Protein AF-A0AAP6DBC4-F1 (afdb_monomer_lite)

Structure (mmCIF, N/CA/C/O backbone):
data_AF-A0AAP6DBC4-F1
#
_entry.id   AF-A0AAP6DBC4-F1
#
loop_
_atom_site.group_PDB
_atom_site.id
_atom_site.type_symbol
_atom_site.label_atom_id
_atom_site.label_alt_id
_atom_site.label_comp_id
_atom_site.label_asym_id
_atom_site.label_entity_id
_atom_site.label_seq_id
_atom_site.pdbx_PDB_ins_code
_atom_site.Cartn_x
_atom_site.Cartn_y
_atom_site.Cartn_z
_atom_site.occupancy
_atom_site.B_iso_or_equiv
_atom_site.auth_seq_id
_atom_site.auth_comp_id
_atom_site.auth_asym_id
_atom_site.auth_atom_id
_atom_site.pdbx_PDB_model_num
ATOM 1 N N . MET A 1 1 ? -18.439 6.774 -10.482 1.00 54.94 1 MET A N 1
ATOM 2 C CA . MET A 1 1 ? -17.740 7.075 -9.210 1.00 54.94 1 MET A CA 1
ATOM 3 C C . MET A 1 1 ? -18.669 7.882 -8.321 1.00 54.94 1 MET A C 1
ATOM 5 O O . MET A 1 1 ? -19.276 8.824 -8.814 1.00 54.94 1 MET A O 1
ATOM 9 N N . LYS A 1 2 ? -18.810 7.514 -7.043 1.00 77.06 2 LYS A N 1
ATOM 10 C CA . LYS A 1 2 ? -19.587 8.308 -6.080 1.00 77.06 2 LYS A CA 1
ATOM 11 C C . LYS A 1 2 ? -18.801 9.587 -5.743 1.00 77.06 2 LYS A C 1
ATOM 13 O O . LYS A 1 2 ? -17.601 9.471 -5.496 1.00 77.06 2 LYS A O 1
ATOM 18 N N . PRO A 1 3 ? -19.421 10.780 -5.731 1.00 80.56 3 PRO A N 1
ATOM 19 C CA . PRO A 1 3 ? -18.720 11.999 -5.348 1.00 80.56 3 PRO A CA 1
ATOM 20 C C . PRO A 1 3 ? -18.296 11.910 -3.880 1.00 80.56 3 PRO A C 1
ATOM 22 O O . PRO A 1 3 ? -19.111 11.626 -2.998 1.00 80.56 3 PRO A O 1
ATOM 25 N N . LEU A 1 4 ? -17.006 12.125 -3.630 1.00 83.69 4 LEU A N 1
ATOM 26 C CA . LEU A 1 4 ? -16.433 12.104 -2.290 1.00 83.69 4 LEU A CA 1
ATOM 27 C C . LEU A 1 4 ? -16.586 13.476 -1.631 1.00 83.69 4 LEU A C 1
ATOM 29 O O . LEU A 1 4 ? -16.301 14.512 -2.232 1.00 83.69 4 LEU A O 1
ATOM 33 N N . LYS A 1 5 ? -17.012 13.485 -0.369 1.00 89.19 5 LYS A N 1
ATOM 34 C CA . LYS A 1 5 ? -17.031 14.697 0.456 1.00 89.19 5 LYS A CA 1
ATOM 35 C C . LYS A 1 5 ? -15.608 15.044 0.905 1.00 89.19 5 LYS A C 1
ATOM 37 O O . LYS A 1 5 ? -14.766 14.161 1.054 1.00 89.19 5 LYS A O 1
ATOM 42 N N . ARG A 1 6 ? -15.343 16.324 1.190 1.00 89.12 6 ARG A N 1
ATOM 43 C CA . ARG A 1 6 ? -14.012 16.827 1.594 1.00 89.12 6 ARG A CA 1
ATOM 44 C C . ARG A 1 6 ? -13.366 16.019 2.729 1.00 89.12 6 ARG A C 1
ATOM 46 O O . ARG A 1 6 ? -12.197 15.667 2.629 1.00 89.12 6 ARG A O 1
ATOM 53 N N . TYR A 1 7 ? -14.134 15.655 3.757 1.00 88.25 7 TYR A N 1
ATOM 54 C CA . TYR A 1 7 ? -13.625 14.851 4.876 1.00 88.25 7 TYR A CA 1
ATOM 55 C C . TYR A 1 7 ? -13.193 13.435 4.459 1.00 88.25 7 TYR A C 1
ATOM 57 O O . TYR A 1 7 ? -12.334 12.834 5.099 1.00 88.25 7 TYR A O 1
ATOM 65 N N . GLN A 1 8 ? -13.780 12.877 3.394 1.00 86.75 8 GLN A N 1
ATOM 66 C CA . GLN A 1 8 ? -13.381 11.570 2.873 1.00 86.75 8 GLN A CA 1
ATOM 67 C C . GLN A 1 8 ? -12.028 11.677 2.173 1.00 86.75 8 GLN A C 1
ATOM 69 O O . GLN A 1 8 ? -11.168 10.837 2.410 1.00 86.75 8 GLN A O 1
ATOM 74 N N . TYR A 1 9 ? -11.806 12.738 1.389 1.00 89.38 9 TYR A N 1
ATOM 75 C CA . TYR A 1 9 ? -10.503 13.004 0.775 1.00 89.38 9 TYR A CA 1
ATOM 76 C C . TYR A 1 9 ? -9.395 13.138 1.813 1.00 89.38 9 TYR A C 1
ATOM 78 O O . TYR A 1 9 ? -8.362 12.487 1.686 1.00 89.38 9 TYR A O 1
ATOM 86 N N . GLU A 1 10 ? -9.624 13.935 2.856 1.00 89.44 10 GLU A N 1
ATOM 87 C CA . GLU A 1 10 ? -8.655 14.105 3.938 1.00 89.44 10 GLU A CA 1
ATOM 88 C C . GLU A 1 10 ? -8.361 12.772 4.631 1.00 89.44 10 GLU A C 1
ATOM 90 O O . GLU A 1 10 ? -7.202 12.395 4.797 1.00 89.44 10 GLU A O 1
ATOM 95 N N . ARG A 1 11 ? -9.406 11.994 4.940 1.00 88.25 11 ARG A N 1
ATOM 96 C CA . ARG A 1 11 ? -9.255 10.659 5.525 1.00 88.25 11 ARG A CA 1
ATOM 97 C C . ARG A 1 11 ? -8.409 9.740 4.641 1.00 88.25 11 ARG A C 1
ATOM 99 O O . ARG A 1 11 ? -7.507 9.088 5.160 1.00 88.25 11 ARG A O 1
ATOM 106 N N . TYR A 1 12 ? -8.663 9.677 3.334 1.00 88.88 12 TYR A N 1
ATOM 107 C CA . TYR A 1 12 ? -7.877 8.831 2.430 1.00 88.88 12 TYR A CA 1
ATOM 108 C C . TYR A 1 12 ? -6.442 9.335 2.260 1.00 88.88 12 TYR A C 1
ATOM 110 O O . TYR A 1 12 ? -5.523 8.521 2.252 1.00 88.88 12 TYR A O 1
ATOM 118 N N . ALA A 1 13 ? -6.217 10.649 2.212 1.00 88.31 13 ALA A N 1
ATOM 119 C CA . ALA A 1 13 ? -4.872 11.221 2.160 1.00 88.31 13 ALA A CA 1
ATOM 120 C C . ALA A 1 13 ? -4.053 10.859 3.411 1.00 88.31 13 ALA A C 1
ATOM 122 O O . ALA A 1 13 ? -2.899 10.435 3.309 1.00 88.31 13 ALA A O 1
ATOM 123 N N . VAL A 1 14 ? -4.674 10.937 4.592 1.00 88.81 14 VAL A N 1
ATOM 124 C CA . VAL A 1 14 ? -4.068 10.496 5.853 1.00 88.81 14 VAL A CA 1
ATOM 125 C C . VAL A 1 14 ? -3.754 8.998 5.811 1.00 88.81 14 VAL A C 1
ATOM 127 O O . VAL A 1 14 ? -2.660 8.599 6.206 1.00 88.81 14 VAL A O 1
ATOM 130 N N . LEU A 1 15 ? -4.648 8.161 5.275 1.00 88.94 15 LEU A N 1
ATOM 131 C CA . LEU A 1 15 ? -4.389 6.723 5.113 1.00 88.94 15 LEU A CA 1
ATOM 132 C C . LEU A 1 15 ? -3.225 6.434 4.157 1.00 88.94 15 LEU A C 1
ATOM 134 O O . LEU A 1 15 ? -2.402 5.571 4.464 1.00 88.94 15 LEU A O 1
ATOM 138 N N . CYS A 1 16 ? -3.106 7.176 3.055 1.00 88.25 16 CYS A N 1
ATOM 139 C CA . CYS A 1 16 ? -1.969 7.069 2.141 1.00 88.25 16 CYS A CA 1
ATOM 140 C C . CYS A 1 16 ? -0.649 7.383 2.854 1.00 88.25 16 CYS A C 1
ATOM 142 O O . CYS A 1 16 ? 0.315 6.633 2.713 1.00 88.25 16 CYS A O 1
ATOM 144 N N . ASN A 1 17 ? -0.612 8.429 3.684 1.00 86.94 17 ASN A N 1
ATOM 145 C CA . ASN A 1 17 ? 0.573 8.757 4.477 1.00 86.94 17 ASN A CA 1
ATOM 146 C C . ASN A 1 17 ? 0.891 7.659 5.514 1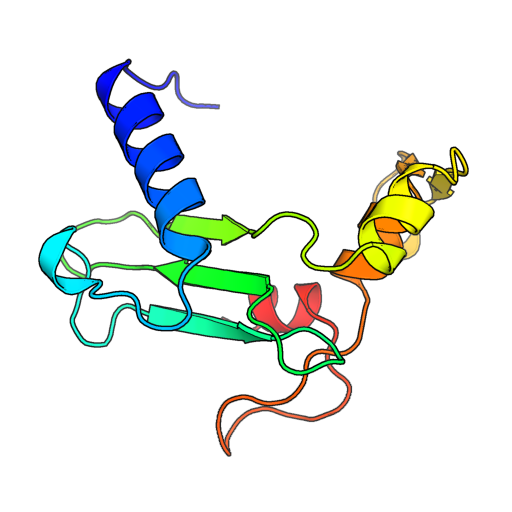.00 86.94 17 ASN A C 1
ATOM 148 O O . ASN A 1 17 ? 2.032 7.230 5.679 1.00 86.94 17 ASN A O 1
ATOM 152 N N . LEU A 1 18 ? -0.133 7.118 6.175 1.00 85.38 18 LEU A N 1
ATOM 153 C CA . LEU A 1 18 ? 0.018 6.073 7.192 1.00 85.38 18 LEU A CA 1
ATOM 154 C C . LEU A 1 18 ? 0.366 4.689 6.631 1.00 85.38 18 LEU A C 1
ATOM 156 O O . LEU A 1 18 ? 0.762 3.801 7.388 1.00 85.38 18 LEU A O 1
ATOM 160 N N . ALA A 1 19 ? 0.276 4.495 5.316 1.00 82.44 19 ALA A N 1
ATOM 161 C CA . ALA A 1 19 ? 0.809 3.306 4.665 1.00 82.44 19 ALA A CA 1
ATOM 162 C C . ALA A 1 19 ? 2.349 3.312 4.582 1.00 82.44 19 ALA A C 1
ATOM 164 O O . ALA A 1 19 ? 2.952 2.253 4.345 1.00 82.44 19 ALA A O 1
ATOM 165 N N . TYR A 1 20 ? 3.004 4.463 4.808 1.00 81.44 20 TYR A N 1
ATOM 166 C CA . TYR A 1 20 ? 4.462 4.580 4.755 1.00 81.44 20 TYR A CA 1
ATOM 167 C C . TYR A 1 20 ? 5.212 3.870 5.889 1.00 81.44 20 TYR A C 1
ATOM 169 O O . TYR A 1 20 ? 6.126 3.089 5.589 1.00 81.44 20 TYR A O 1
ATOM 177 N N . PRO A 1 21 ? 4.826 4.059 7.159 1.00 84.25 21 PRO A N 1
ATOM 178 C CA . PRO A 1 21 ? 5.407 3.339 8.283 1.00 84.25 21 PRO A CA 1
ATOM 179 C C . PRO A 1 21 ? 5.247 1.815 8.182 1.00 84.25 21 PRO A C 1
ATOM 181 O O . PRO A 1 21 ? 4.267 1.292 7.644 1.00 84.25 21 PRO A O 1
ATOM 184 N N . ARG A 1 22 ? 6.210 1.074 8.751 1.00 79.12 22 ARG A N 1
ATOM 185 C CA . ARG A 1 22 ? 6.139 -0.396 8.861 1.00 79.12 22 ARG A CA 1
ATOM 186 C C . ARG A 1 22 ? 5.019 -0.821 9.813 1.00 79.12 22 ARG A C 1
ATOM 188 O O . ARG A 1 22 ? 4.244 -1.719 9.480 1.00 79.12 22 ARG A O 1
ATOM 195 N N . VAL A 1 23 ? 4.922 -0.143 10.955 1.00 80.69 23 VAL A N 1
ATOM 196 C CA . VAL A 1 23 ? 3.900 -0.368 11.983 1.00 80.69 23 VAL A CA 1
ATOM 197 C C . VAL A 1 23 ? 2.720 0.562 11.726 1.00 80.69 23 VAL A C 1
ATOM 199 O O . VAL A 1 23 ? 2.880 1.778 11.708 1.00 80.69 23 VAL A O 1
ATOM 202 N N . PHE A 1 24 ? 1.534 -0.013 11.554 1.00 83.19 24 PHE A N 1
ATOM 203 C CA . PHE A 1 24 ? 0.278 0.714 11.407 1.00 83.19 24 PHE A CA 1
ATOM 204 C C . PHE A 1 24 ? -0.675 0.219 12.492 1.00 83.19 24 PHE A C 1
ATOM 206 O O . PHE A 1 24 ? -0.853 -0.984 12.627 1.00 83.19 24 PHE A O 1
ATOM 213 N N . LYS A 1 25 ? -1.245 1.127 13.291 1.00 83.94 25 LYS A N 1
ATOM 214 C CA . LYS A 1 25 ? -2.219 0.784 14.340 1.00 83.94 25 LYS A CA 1
ATOM 215 C C . LYS A 1 25 ? -3.632 1.001 13.802 1.00 83.94 25 LYS A C 1
ATOM 217 O O . LYS A 1 25 ? -4.228 2.050 14.036 1.00 83.94 25 LYS A O 1
ATOM 222 N N . GLN A 1 26 ? -4.148 0.016 13.074 1.00 82.19 26 GLN A N 1
ATOM 223 C CA . GLN A 1 26 ? -5.420 0.065 12.346 1.00 82.19 26 GLN A CA 1
ATOM 224 C C . GLN A 1 26 ? -6.635 0.374 13.237 1.00 82.19 26 GLN A C 1
ATOM 226 O O . GLN A 1 26 ? -7.526 1.119 12.827 1.00 82.19 26 GLN A O 1
ATOM 231 N N . THR A 1 27 ? -6.617 -0.079 14.494 1.00 83.75 27 THR A N 1
ATOM 232 C CA . THR A 1 27 ? -7.693 0.157 15.472 1.00 83.75 27 THR A CA 1
ATOM 233 C C . THR A 1 27 ? -7.905 1.635 15.800 1.00 83.75 27 THR A C 1
ATOM 235 O O . THR A 1 27 ? -9.034 2.053 16.039 1.00 83.75 27 THR A O 1
ATOM 238 N N . ARG A 1 28 ? -6.854 2.466 15.726 1.00 84.06 28 ARG A N 1
ATOM 239 C CA . ARG A 1 28 ? -6.953 3.921 15.956 1.00 84.06 28 ARG A CA 1
ATOM 240 C C . ARG A 1 28 ? -7.736 4.656 14.866 1.00 84.06 28 ARG A C 1
ATOM 242 O O . ARG A 1 28 ? -8.154 5.786 15.083 1.00 84.06 28 ARG A O 1
ATOM 249 N N . TYR A 1 29 ? -7.933 4.021 13.712 1.00 82.81 29 TYR A N 1
ATOM 250 C CA . TYR A 1 29 ? -8.602 4.603 12.546 1.00 82.81 29 TYR A CA 1
ATOM 251 C C . TYR A 1 29 ? -9.968 3.958 12.257 1.00 82.81 29 TYR A C 1
ATOM 253 O O . TYR A 1 29 ? -10.564 4.208 11.205 1.00 82.81 29 TYR A O 1
ATOM 261 N N . GLY A 1 30 ? -10.478 3.151 13.199 1.00 82.06 30 GLY A N 1
ATOM 262 C CA . GLY A 1 30 ? -11.792 2.508 13.116 1.00 82.06 30 GLY A CA 1
ATOM 263 C C . GLY A 1 30 ? -11.829 1.221 12.284 1.00 82.06 30 GLY A C 1
ATOM 264 O O . GLY A 1 30 ? -12.914 0.795 11.882 1.00 82.06 30 GLY A O 1
ATOM 265 N N . PHE A 1 31 ? -10.670 0.619 12.009 1.00 87.56 31 PHE A N 1
ATOM 266 C CA . PHE A 1 31 ? -10.568 -0.710 11.400 1.00 87.56 31 PHE A CA 1
ATOM 267 C C . PHE A 1 31 ? -10.454 -1.793 12.473 1.00 87.56 31 PHE A C 1
ATOM 269 O O . PHE A 1 31 ? -10.029 -1.519 13.598 1.00 87.56 31 PHE A O 1
ATOM 276 N N . ASP A 1 32 ? -10.802 -3.028 12.121 1.00 85.06 32 ASP A N 1
ATOM 277 C CA . ASP A 1 32 ? -10.743 -4.133 13.076 1.00 85.06 32 ASP A CA 1
ATOM 278 C C . ASP A 1 32 ? -9.302 -4.488 13.473 1.00 85.06 32 ASP A C 1
ATOM 280 O O . ASP A 1 32 ? -8.381 -4.337 12.664 1.00 85.06 32 ASP A O 1
ATOM 284 N N . PRO A 1 33 ? -9.081 -5.059 14.674 1.00 83.75 33 PRO A N 1
ATOM 285 C CA . PRO A 1 33 ? -7.775 -5.586 15.073 1.00 83.75 33 PRO A CA 1
ATOM 286 C C . PRO A 1 33 ? -7.207 -6.597 14.068 1.00 83.75 33 PRO A C 1
ATOM 288 O O . PRO A 1 33 ? -6.023 -6.548 13.755 1.00 83.75 33 PRO A O 1
ATOM 291 N N . ASN A 1 34 ? -8.066 -7.441 13.491 1.00 83.69 34 ASN A N 1
ATOM 292 C CA . ASN A 1 34 ? -7.706 -8.396 12.435 1.00 83.69 34 ASN A CA 1
ATOM 293 C C . ASN A 1 34 ? -8.070 -7.892 11.029 1.00 83.69 34 ASN A C 1
ATOM 295 O O . ASN A 1 34 ? -7.949 -8.631 10.060 1.00 83.69 34 ASN A O 1
ATOM 299 N N . GLY A 1 35 ? -8.523 -6.641 10.919 1.00 84.25 35 GLY A N 1
ATOM 300 C CA . GLY A 1 35 ? -9.015 -6.006 9.699 1.00 84.25 35 GLY A CA 1
ATOM 301 C C . GLY A 1 35 ? -7.912 -5.532 8.763 1.00 84.25 35 GLY A C 1
ATOM 302 O O . GLY A 1 35 ? -8.034 -4.456 8.181 1.00 84.25 35 GLY A O 1
ATOM 303 N N . GLN A 1 36 ? -6.791 -6.253 8.700 1.00 87.31 36 GLN A N 1
ATOM 304 C CA . GLN A 1 36 ? -5.633 -5.860 7.912 1.00 87.31 36 GLN A CA 1
ATOM 305 C C . GLN A 1 36 ? -4.994 -7.055 7.207 1.00 87.31 36 GLN A C 1
ATOM 307 O O . GLN A 1 36 ? -4.619 -8.045 7.832 1.00 87.31 36 GLN A O 1
ATOM 312 N N . ARG A 1 37 ? -4.736 -6.884 5.909 1.00 87.00 37 ARG A N 1
ATOM 313 C CA . ARG A 1 37 ? -3.867 -7.748 5.104 1.00 87.00 37 ARG A CA 1
ATOM 314 C C . ARG A 1 37 ? -2.772 -6.899 4.467 1.00 87.00 37 ARG A C 1
ATOM 316 O O . ARG A 1 37 ? -3.015 -5.777 4.025 1.00 87.00 37 ARG A O 1
ATOM 323 N N . ILE A 1 38 ? -1.549 -7.418 4.452 1.00 88.06 38 ILE A N 1
ATOM 324 C CA . ILE A 1 38 ? -0.376 -6.729 3.908 1.00 88.06 38 ILE A CA 1
ATOM 325 C C . ILE A 1 38 ? 0.161 -7.553 2.745 1.00 88.06 38 ILE A C 1
ATOM 327 O O . ILE A 1 38 ? 0.501 -8.719 2.926 1.00 88.06 38 ILE A O 1
ATOM 331 N N . ILE A 1 39 ? 0.285 -6.929 1.579 1.00 87.25 39 ILE A N 1
ATOM 332 C CA . ILE A 1 39 ? 0.919 -7.510 0.398 1.00 87.25 39 ILE A CA 1
ATOM 333 C C . ILE A 1 39 ? 2.282 -6.845 0.222 1.00 87.25 39 ILE A C 1
ATOM 335 O O . ILE A 1 39 ? 2.417 -5.614 0.272 1.00 87.25 39 ILE A O 1
ATOM 339 N N . ARG A 1 40 ? 3.307 -7.679 0.063 1.00 87.00 40 ARG A N 1
ATOM 340 C CA . ARG A 1 40 ? 4.697 -7.255 -0.102 1.00 87.00 40 ARG A CA 1
ATOM 341 C C . ARG A 1 40 ? 5.118 -7.333 -1.561 1.00 87.00 40 ARG A C 1
ATOM 343 O O . ARG A 1 40 ? 4.568 -8.126 -2.317 1.00 87.00 40 ARG A O 1
ATOM 350 N N . ASN A 1 41 ? 6.093 -6.511 -1.921 1.00 85.94 41 ASN A N 1
ATOM 351 C CA . ASN A 1 41 ? 6.785 -6.608 -3.198 1.00 85.94 41 ASN A CA 1
ATOM 352 C C . ASN A 1 41 ? 7.808 -7.763 -3.193 1.00 85.94 41 ASN A C 1
ATOM 354 O O . ASN A 1 41 ? 7.982 -8.448 -2.178 1.00 85.94 41 ASN A O 1
ATOM 358 N N . GLU A 1 42 ? 8.520 -7.928 -4.307 1.00 82.12 42 GLU A N 1
ATOM 359 C CA . GLU A 1 42 ? 9.582 -8.933 -4.479 1.00 82.12 42 GLU A CA 1
ATOM 360 C C . GLU A 1 42 ? 10.742 -8.759 -3.474 1.00 82.12 42 GLU A C 1
ATOM 362 O O . GLU A 1 42 ? 11.392 -9.717 -3.077 1.00 82.12 42 GLU A O 1
ATOM 367 N N . HIS A 1 43 ? 10.944 -7.535 -2.975 1.00 80.38 43 HIS A N 1
ATOM 368 C CA . HIS A 1 43 ? 11.974 -7.174 -1.994 1.00 80.38 43 HIS A CA 1
ATOM 369 C C . HIS A 1 43 ? 11.481 -7.224 -0.530 1.00 80.38 43 HIS A C 1
ATOM 371 O O . HIS A 1 43 ? 12.155 -6.738 0.385 1.00 80.38 43 HIS A O 1
ATOM 377 N N . GLY A 1 44 ? 10.267 -7.721 -0.277 1.00 78.44 44 GLY A N 1
ATOM 378 C CA . GLY A 1 44 ? 9.692 -7.846 1.069 1.00 78.44 44 GLY A CA 1
ATOM 379 C C . GLY A 1 44 ? 9.256 -6.521 1.712 1.00 78.44 44 GLY A C 1
ATOM 380 O O . GLY A 1 44 ? 8.860 -6.485 2.882 1.00 78.44 44 GLY A O 1
ATOM 381 N N . LYS A 1 45 ? 9.296 -5.414 0.969 1.00 83.94 45 LYS A N 1
ATOM 382 C CA . LYS A 1 45 ? 8.734 -4.122 1.372 1.00 83.94 45 LYS A CA 1
ATOM 383 C C . LYS A 1 45 ? 7.222 -4.137 1.194 1.00 83.94 45 LYS A C 1
ATOM 385 O O . LYS A 1 45 ? 6.672 -4.823 0.342 1.00 83.94 45 LYS A O 1
ATOM 390 N N . ILE A 1 46 ? 6.537 -3.369 2.031 1.00 86.00 46 ILE A N 1
ATOM 391 C CA . ILE A 1 46 ? 5.077 -3.290 2.020 1.00 86.00 46 ILE A CA 1
ATOM 392 C C . ILE A 1 46 ? 4.639 -2.464 0.814 1.00 86.00 46 ILE A C 1
ATOM 394 O O . ILE A 1 46 ? 4.999 -1.290 0.734 1.00 86.00 46 ILE A O 1
ATOM 398 N N . MET A 1 47 ? 3.853 -3.068 -0.076 1.00 86.38 47 MET A N 1
ATOM 399 C CA . MET A 1 47 ? 3.352 -2.414 -1.283 1.00 86.38 47 MET A CA 1
ATOM 400 C C . MET A 1 47 ? 1.864 -2.084 -1.179 1.00 86.38 47 MET A C 1
ATOM 402 O O . MET A 1 47 ? 1.472 -0.958 -1.469 1.00 86.38 47 MET A O 1
ATOM 40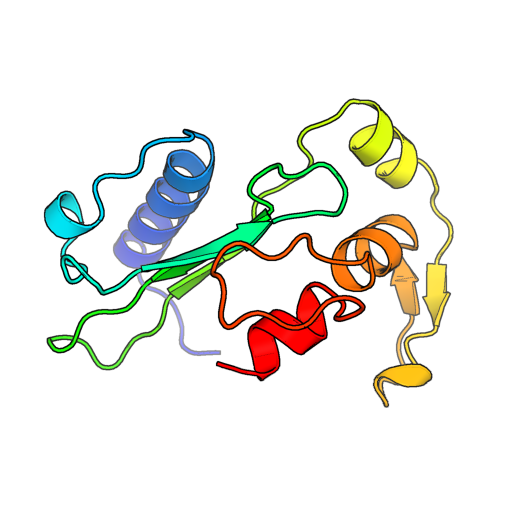6 N N . ILE A 1 48 ? 1.034 -3.029 -0.730 1.00 89.19 48 ILE A N 1
ATOM 407 C CA . ILE A 1 48 ? -0.414 -2.820 -0.603 1.00 89.19 48 ILE A CA 1
ATOM 408 C C . ILE A 1 48 ? -0.856 -3.190 0.810 1.00 89.19 48 ILE A C 1
ATOM 410 O O . ILE A 1 48 ? -0.413 -4.189 1.383 1.00 89.19 48 ILE A O 1
ATOM 414 N N . ARG A 1 49 ? -1.738 -2.375 1.386 1.00 89.69 49 ARG A N 1
ATOM 415 C CA . ARG A 1 49 ? -2.442 -2.672 2.634 1.00 89.69 49 ARG A CA 1
ATOM 416 C C . ARG A 1 49 ? -3.935 -2.701 2.354 1.00 89.69 49 ARG A C 1
ATOM 418 O O . ARG A 1 49 ? -4.504 -1.686 1.969 1.00 89.69 49 ARG A O 1
ATOM 425 N N . VAL A 1 50 ? -4.557 -3.847 2.578 1.00 90.38 50 VAL A N 1
ATOM 426 C CA . V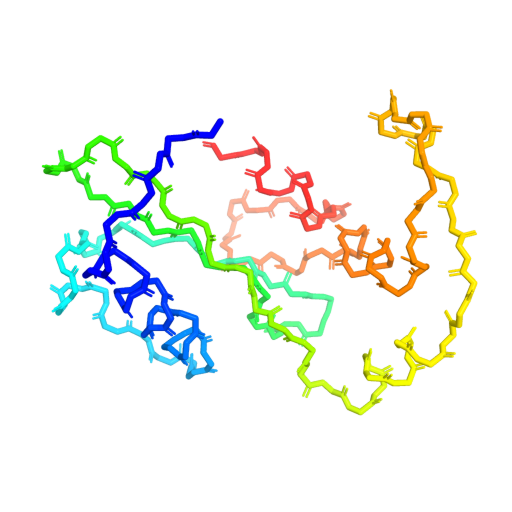AL A 1 50 ? -6.012 -3.991 2.540 1.00 90.38 50 VAL A CA 1
ATOM 427 C C . VAL A 1 50 ? -6.516 -3.825 3.966 1.00 90.38 50 VAL A C 1
ATOM 429 O O . VAL A 1 50 ? -6.028 -4.503 4.872 1.00 90.38 50 VAL A O 1
ATOM 432 N N . LEU A 1 51 ? -7.435 -2.889 4.170 1.00 90.31 51 LEU A N 1
ATOM 433 C CA . LEU A 1 51 ? -8.009 -2.546 5.464 1.00 90.31 51 LEU A CA 1
ATOM 434 C C . LEU A 1 51 ? -9.526 -2.709 5.405 1.00 90.31 51 LEU A C 1
ATOM 436 O O . LEU A 1 51 ? -10.164 -2.196 4.489 1.00 90.31 51 LEU A O 1
ATOM 440 N N . TRP A 1 52 ? -10.106 -3.382 6.392 1.00 90.19 52 TRP A N 1
ATOM 441 C CA . TRP A 1 52 ? -11.554 -3.551 6.502 1.00 90.19 52 TRP A CA 1
ATOM 442 C C . TRP A 1 52 ? -12.028 -3.422 7.950 1.00 90.19 52 TRP A C 1
ATOM 444 O O . TRP A 1 52 ? -11.246 -3.429 8.906 1.00 90.19 52 TRP A O 1
ATOM 454 N N . SER A 1 53 ? -13.333 -3.241 8.105 1.00 87.06 53 SER A N 1
ATOM 455 C CA . SER A 1 5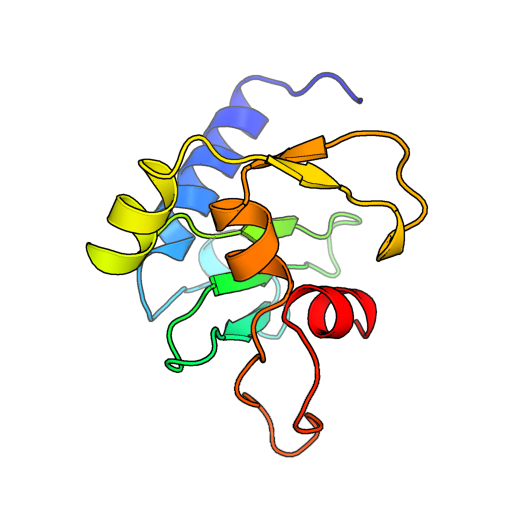3 ? -14.001 -3.130 9.397 1.00 87.06 53 SER A CA 1
ATOM 456 C C . SER A 1 53 ? -15.351 -3.821 9.294 1.00 87.06 53 SER A C 1
ATOM 458 O O . SER A 1 53 ? -16.119 -3.494 8.406 1.00 87.06 53 SER A O 1
ATOM 460 N N . LYS A 1 54 ? -15.692 -4.730 10.203 1.00 83.25 54 LYS A N 1
ATOM 461 C CA . LYS A 1 54 ? -17.013 -5.378 10.264 1.00 83.25 54 LYS A CA 1
ATOM 462 C C . LYS A 1 54 ? -18.141 -4.371 10.475 1.00 83.25 54 LYS A C 1
ATOM 464 O O . LYS A 1 54 ? -19.273 -4.619 10.086 1.00 83.25 54 LYS A O 1
ATOM 469 N N . ASN A 1 55 ? -17.817 -3.221 11.066 1.00 82.81 55 ASN A N 1
ATOM 470 C CA . ASN A 1 55 ? -18.769 -2.148 11.336 1.00 82.81 55 ASN A CA 1
ATOM 471 C C . ASN A 1 55 ? -19.026 -1.246 10.117 1.00 82.81 55 ASN A C 1
ATOM 473 O O . ASN A 1 55 ? -19.839 -0.326 10.209 1.00 82.8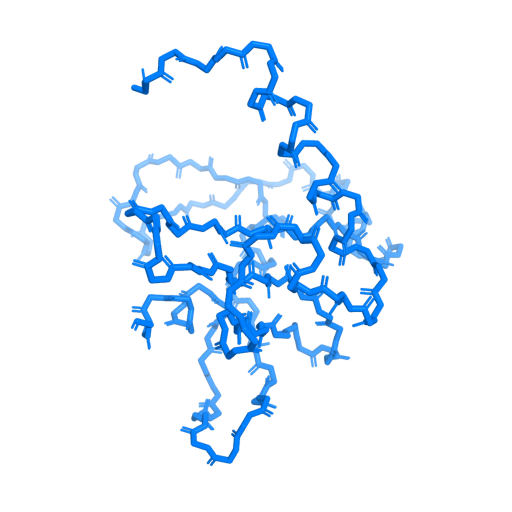1 55 ASN A O 1
ATOM 477 N N . ARG A 1 56 ? -18.303 -1.428 9.004 1.00 80.94 56 ARG A N 1
ATOM 478 C CA . ARG A 1 56 ? -18.450 -0.616 7.790 1.00 80.94 56 ARG A CA 1
ATOM 479 C C . ARG A 1 56 ? -18.383 -1.503 6.559 1.00 80.94 56 ARG A C 1
ATOM 481 O O . ARG A 1 56 ? -17.425 -2.237 6.386 1.00 80.94 56 ARG A O 1
ATOM 488 N N . ASP A 1 57 ? -19.328 -1.332 5.648 1.00 82.56 57 ASP A N 1
ATOM 489 C CA . ASP A 1 57 ? -19.355 -2.050 4.369 1.00 82.56 57 ASP A CA 1
ATOM 490 C C . ASP A 1 57 ? -18.342 -1.483 3.344 1.00 82.56 57 ASP A C 1
ATOM 492 O O . ASP A 1 57 ? -18.633 -1.274 2.171 1.00 82.56 57 ASP A O 1
ATOM 496 N N . GLU A 1 58 ? -17.149 -1.110 3.812 1.00 83.19 58 GLU A N 1
ATOM 497 C CA . GLU A 1 58 ? -16.097 -0.483 3.017 1.00 83.19 58 GLU A CA 1
ATOM 498 C C . GLU A 1 58 ? -14.773 -1.220 3.239 1.00 83.19 58 GLU A C 1
ATOM 500 O O . GLU A 1 58 ? -14.249 -1.274 4.357 1.00 83.19 58 GLU A O 1
ATOM 505 N N . VAL A 1 59 ? -14.200 -1.728 2.148 1.00 88.31 59 VAL A N 1
ATOM 506 C CA . VAL A 1 59 ? -12.829 -2.242 2.106 1.00 88.31 59 VAL A CA 1
ATOM 507 C C . VAL A 1 59 ? -11.943 -1.182 1.466 1.00 88.31 59 VAL A C 1
ATOM 509 O O . VAL A 1 59 ? -12.174 -0.751 0.337 1.00 88.31 59 VAL A O 1
ATOM 512 N N . VAL A 1 60 ? -10.914 -0.753 2.192 1.00 89.62 60 VAL A N 1
ATOM 513 C CA . VAL A 1 60 ? -9.966 0.261 1.730 1.00 89.62 60 VAL A CA 1
ATOM 514 C C . VAL A 1 60 ? -8.672 -0.425 1.318 1.00 89.62 60 VAL A C 1
ATOM 516 O O . VAL A 1 60 ? -7.948 -0.971 2.152 1.00 89.62 60 VAL A O 1
ATOM 519 N N . VAL A 1 61 ? -8.356 -0.364 0.027 1.00 90.94 61 VAL A N 1
ATOM 520 C CA . VAL A 1 61 ? -7.081 -0.841 -0.517 1.00 90.94 61 VAL A CA 1
ATOM 521 C C . VAL A 1 61 ? -6.140 0.347 -0.659 1.00 90.94 61 VAL A C 1
ATOM 523 O O . VAL A 1 61 ? -6.333 1.213 -1.509 1.00 90.94 61 VAL A O 1
ATOM 526 N N . VAL A 1 62 ? -5.112 0.399 0.184 1.00 90.12 62 VAL A N 1
ATOM 527 C CA . VAL A 1 62 ? -4.086 1.442 0.132 1.00 90.12 62 VAL A CA 1
ATOM 528 C C . VAL A 1 62 ? -2.876 0.906 -0.617 1.00 90.12 62 VAL A C 1
ATOM 530 O O . VAL A 1 62 ? -2.149 0.048 -0.110 1.00 90.12 62 VAL A O 1
ATOM 533 N N . ILE A 1 63 ? -2.661 1.424 -1.825 1.00 88.81 63 ILE A N 1
ATOM 534 C CA . ILE A 1 63 ? -1.482 1.136 -2.642 1.00 88.81 63 ILE A CA 1
ATOM 535 C C . ILE A 1 63 ? -0.436 2.196 -2.337 1.00 88.81 63 ILE A C 1
ATOM 537 O O . ILE A 1 63 ? -0.682 3.397 -2.452 1.00 88.81 63 ILE A O 1
ATOM 541 N N . LYS A 1 64 ? 0.738 1.747 -1.920 1.00 85.94 64 LYS A N 1
ATOM 542 C CA . LYS A 1 64 ? 1.850 2.624 -1.605 1.00 85.94 64 LYS A CA 1
ATOM 543 C C . LYS A 1 64 ? 2.605 3.012 -2.871 1.00 85.94 64 LYS A C 1
ATOM 545 O O . LYS A 1 64 ? 2.817 2.180 -3.748 1.00 85.94 64 LYS A O 1
ATOM 550 N N . GLY A 1 65 ? 3.045 4.267 -2.928 1.00 76.00 65 GLY A N 1
ATOM 551 C CA . GLY A 1 65 ? 3.949 4.739 -3.972 1.00 76.00 65 GLY A CA 1
ATOM 552 C C . GLY A 1 65 ? 5.357 4.139 -3.874 1.00 76.00 65 GLY A C 1
ATOM 553 O O . GLY A 1 65 ? 5.691 3.425 -2.925 1.00 76.00 65 GLY A O 1
ATOM 554 N N . SER A 1 66 ? 6.185 4.468 -4.866 1.00 66.12 66 SER A N 1
ATOM 555 C CA . SER A 1 66 ? 7.566 3.998 -4.997 1.00 66.12 66 SER A CA 1
ATOM 556 C C . SER A 1 66 ? 8.395 4.228 -3.732 1.00 66.12 66 SER A C 1
ATOM 558 O O . SER A 1 66 ? 8.349 5.290 -3.108 1.00 66.12 66 SER A O 1
ATOM 560 N N . HIS A 1 67 ? 9.165 3.207 -3.364 1.00 63.69 67 HIS A N 1
ATOM 561 C CA . HIS A 1 67 ? 9.971 3.176 -2.145 1.00 63.69 67 HIS A CA 1
ATOM 562 C C . HIS A 1 67 ? 11.465 3.328 -2.398 1.00 63.69 67 HIS A C 1
ATOM 564 O O . HIS A 1 67 ? 12.205 3.698 -1.487 1.00 63.69 67 HIS A O 1
ATOM 570 N N . SER A 1 68 ? 11.899 2.980 -3.605 1.00 62.56 68 SER A N 1
ATOM 571 C CA . SER A 1 68 ? 13.295 2.948 -3.998 1.00 62.56 68 SER A CA 1
ATOM 572 C C . SER A 1 68 ? 13.554 3.928 -5.137 1.00 62.56 68 SER A C 1
ATOM 574 O O . SER A 1 68 ? 12.677 4.226 -5.950 1.00 62.56 68 SER A O 1
ATOM 576 N N . ILE A 1 69 ? 14.787 4.427 -5.197 1.00 59.03 69 ILE A N 1
ATOM 577 C CA . ILE A 1 69 ? 15.260 5.274 -6.295 1.00 59.03 69 ILE A CA 1
ATOM 578 C C . ILE A 1 69 ? 15.203 4.487 -7.618 1.00 59.03 69 ILE A C 1
ATOM 580 O O . ILE A 1 69 ? 14.927 5.066 -8.660 1.00 59.03 69 ILE A O 1
ATOM 584 N N . THR A 1 70 ? 15.364 3.159 -7.582 1.00 62.22 70 THR A N 1
ATOM 585 C CA . THR A 1 70 ? 15.187 2.262 -8.735 1.00 62.22 70 THR A CA 1
ATOM 586 C C . THR A 1 70 ? 13.733 2.197 -9.216 1.00 62.22 70 THR A C 1
ATOM 588 O O . THR A 1 70 ? 13.495 2.340 -10.413 1.00 62.22 70 THR A O 1
ATOM 591 N N . ASP A 1 71 ? 12.747 2.103 -8.314 1.00 62.94 71 ASP A N 1
ATOM 592 C CA . ASP A 1 71 ? 11.320 2.227 -8.675 1.00 62.94 71 ASP A CA 1
ATOM 593 C C . ASP A 1 71 ? 10.996 3.616 -9.244 1.00 62.94 71 ASP A C 1
ATOM 595 O O . ASP A 1 71 ? 10.099 3.774 -10.071 1.00 62.94 71 ASP A O 1
ATOM 599 N N . TRP A 1 72 ? 11.702 4.649 -8.782 1.00 66.56 72 TRP A N 1
ATOM 600 C CA . TRP A 1 72 ? 11.578 6.005 -9.305 1.00 66.56 72 TRP A CA 1
ATOM 601 C C . TRP A 1 72 ? 12.230 6.144 -10.690 1.00 66.56 72 TRP A C 1
ATOM 603 O O . TRP A 1 72 ? 11.626 6.737 -11.575 1.00 66.56 72 TRP A O 1
ATOM 613 N N . PHE A 1 73 ? 13.378 5.509 -10.944 1.00 65.69 73 PHE A N 1
ATOM 614 C CA . PHE A 1 73 ? 13.986 5.440 -12.280 1.00 65.69 73 PHE A CA 1
ATOM 615 C C . PHE A 1 73 ? 13.105 4.695 -13.285 1.00 65.69 73 PHE A C 1
ATOM 617 O O . PHE A 1 73 ? 12.988 5.125 -14.431 1.00 65.69 73 PHE A O 1
ATOM 624 N N . LEU A 1 74 ? 12.402 3.643 -12.857 1.00 64.00 74 LEU A N 1
ATOM 625 C CA . LEU A 1 74 ? 11.384 2.996 -13.687 1.00 64.00 74 LEU A CA 1
ATOM 626 C C . LEU A 1 74 ? 10.231 3.946 -14.055 1.00 64.00 74 LEU A C 1
ATOM 628 O O . LEU A 1 74 ? 9.591 3.711 -15.074 1.00 64.00 74 LEU A O 1
ATOM 632 N N . ASN A 1 75 ? 9.988 5.021 -13.290 1.00 62.84 75 ASN A N 1
ATOM 633 C CA . ASN A 1 75 ? 9.048 6.095 -13.648 1.00 62.84 75 ASN A CA 1
ATOM 634 C C . ASN A 1 75 ? 9.594 7.095 -14.681 1.00 62.84 75 ASN A C 1
ATOM 636 O O . ASN A 1 75 ? 8.799 7.776 -15.322 1.00 62.84 75 ASN A O 1
ATOM 640 N N . PHE A 1 76 ? 10.912 7.166 -14.901 1.00 65.62 76 PHE A N 1
ATOM 641 C CA . PHE A 1 76 ? 11.486 7.942 -16.015 1.00 65.62 76 PHE A CA 1
ATOM 642 C C . PHE A 1 76 ? 11.409 7.213 -17.347 1.00 65.62 76 PHE A C 1
ATOM 644 O O . PHE A 1 76 ? 11.491 7.837 -18.406 1.00 65.62 76 PHE A O 1
ATOM 651 N N . ALA A 1 77 ? 11.242 5.895 -17.312 1.00 65.75 77 ALA A N 1
ATOM 652 C CA . ALA A 1 77 ? 11.046 5.106 -18.507 1.00 65.75 77 ALA A CA 1
ATOM 653 C C . ALA A 1 77 ? 9.651 5.386 -19.090 1.00 65.75 77 ALA A C 1
ATOM 655 O O . ALA A 1 77 ? 8.727 4.611 -18.872 1.00 65.75 77 ALA A O 1
ATOM 656 N N . MET A 1 78 ? 9.505 6.450 -19.896 1.00 74.69 78 MET A N 1
ATOM 657 C CA . MET A 1 78 ? 8.264 6.851 -20.595 1.00 74.69 78 MET A CA 1
ATOM 658 C C . MET A 1 78 ? 7.740 5.822 -21.625 1.00 74.69 78 MET A C 1
ATOM 660 O O . MET A 1 78 ? 6.959 6.139 -22.524 1.00 74.69 78 MET A O 1
ATOM 664 N N . TRP A 1 79 ? 8.151 4.562 -21.518 1.00 83.38 79 TRP A N 1
ATOM 665 C CA . TRP A 1 79 ? 7.631 3.463 -22.306 1.00 83.38 79 TRP A CA 1
ATOM 666 C C . TRP A 1 79 ? 6.266 3.019 -21.795 1.00 83.38 79 TRP A C 1
ATOM 668 O O . TRP A 1 79 ? 5.997 2.933 -20.597 1.00 83.38 79 TRP A O 1
ATOM 678 N N . THR A 1 80 ? 5.397 2.670 -22.736 1.00 85.25 80 THR A N 1
ATOM 679 C CA . THR A 1 80 ? 4.059 2.161 -22.443 1.00 85.25 80 THR A CA 1
ATOM 680 C C . THR A 1 80 ? 3.954 0.696 -22.848 1.00 85.25 80 THR A C 1
ATOM 682 O O . THR A 1 80 ? 4.348 0.300 -23.950 1.00 85.25 80 THR A O 1
ATOM 685 N N . ARG A 1 81 ? 3.385 -0.133 -21.975 1.00 83.06 81 ARG A N 1
ATOM 686 C CA . ARG A 1 81 ? 3.068 -1.538 -22.247 1.00 83.06 81 ARG A CA 1
ATOM 687 C C . ARG A 1 81 ? 1.576 -1.710 -22.497 1.00 83.06 81 ARG A C 1
ATOM 689 O O . ARG A 1 81 ? 0.751 -0.983 -21.953 1.00 83.06 81 ARG A O 1
ATOM 696 N N . SER A 1 82 ? 1.236 -2.660 -23.363 1.00 82.81 82 SER A N 1
ATOM 697 C CA . SER A 1 82 ? -0.156 -3.016 -23.632 1.00 82.81 82 SER A CA 1
ATOM 698 C C . SER A 1 82 ? -0.705 -3.899 -22.512 1.00 82.81 82 SER A C 1
ATOM 700 O O . SER A 1 82 ? -0.056 -4.865 -22.114 1.00 82.81 82 SER A O 1
ATOM 702 N N . CYS A 1 83 ? -1.919 -3.601 -22.047 1.00 83.25 83 CYS A N 1
ATOM 703 C CA . CYS A 1 83 ? -2.622 -4.392 -21.038 1.00 83.25 83 CYS A CA 1
ATOM 704 C C . CYS A 1 83 ? -3.520 -5.487 -21.632 1.00 83.25 83 CYS A C 1
ATOM 706 O O . CYS A 1 83 ? -4.428 -5.959 -20.954 1.00 83.25 83 CYS A O 1
ATOM 708 N N . ARG A 1 84 ? -3.258 -5.952 -22.863 1.00 80.12 84 ARG A N 1
ATOM 709 C CA . ARG A 1 84 ? -4.044 -7.032 -23.493 1.00 80.12 84 ARG A CA 1
ATOM 710 C C . ARG A 1 84 ? -4.112 -8.308 -22.646 1.00 80.12 84 ARG A C 1
ATOM 712 O O . ARG A 1 84 ? -5.143 -8.964 -22.648 1.00 80.12 84 ARG A O 1
ATOM 719 N N . ARG A 1 85 ? -3.063 -8.622 -21.870 1.00 75.19 85 ARG A N 1
ATOM 720 C CA . ARG A 1 85 ? -3.051 -9.758 -20.922 1.00 75.19 85 ARG A CA 1
ATOM 721 C C . ARG A 1 85 ? -4.104 -9.630 -19.807 1.00 75.19 85 ARG A C 1
ATOM 723 O O . ARG A 1 85 ? -4.550 -10.644 -19.297 1.00 75.19 85 ARG A O 1
ATOM 730 N N . LEU A 1 86 ? -4.509 -8.406 -19.466 1.00 75.19 86 LEU A N 1
ATOM 731 C CA . LEU A 1 86 ? -5.588 -8.102 -18.515 1.00 75.19 86 LEU A CA 1
ATOM 732 C C . LEU A 1 86 ? -6.962 -7.973 -19.200 1.00 75.19 86 LEU A C 1
ATOM 734 O O . LEU A 1 86 ? -7.926 -7.582 -18.554 1.00 75.19 86 LEU A O 1
ATOM 738 N N . GLY A 1 87 ? -7.053 -8.202 -20.516 1.00 82.00 87 GLY A N 1
ATOM 739 C CA . GLY A 1 87 ? -8.270 -7.939 -21.292 1.00 82.00 87 GLY A CA 1
ATOM 740 C C . GLY A 1 87 ? -8.560 -6.450 -21.518 1.00 82.00 87 GLY A C 1
ATOM 741 O O . GLY A 1 87 ? -9.667 -6.089 -21.907 1.00 82.00 87 GLY A O 1
ATOM 742 N N . LEU A 1 88 ? -7.581 -5.568 -21.284 1.00 84.44 88 LEU A N 1
ATOM 743 C CA . LEU A 1 88 ? -7.756 -4.118 -21.383 1.00 84.44 88 LEU A CA 1
ATOM 744 C C . LEU A 1 88 ? -7.155 -3.590 -22.691 1.00 84.44 88 LEU A C 1
ATOM 746 O O . LEU A 1 88 ? -6.000 -3.865 -23.026 1.00 84.44 88 LEU A O 1
ATOM 750 N N . ASN A 1 89 ? -7.929 -2.776 -23.412 1.00 86.25 89 ASN A N 1
ATOM 751 C CA . ASN A 1 89 ? -7.556 -2.248 -24.733 1.00 86.25 89 ASN A CA 1
ATOM 752 C C . ASN A 1 89 ? -6.678 -0.987 -24.689 1.00 86.25 89 ASN A C 1
ATOM 754 O O . ASN A 1 89 ? -6.366 -0.415 -25.731 1.00 86.25 89 ASN A O 1
ATOM 758 N N . TYR A 1 90 ? -6.254 -0.555 -23.502 1.00 86.31 90 TYR A N 1
ATOM 759 C CA . TYR A 1 90 ? -5.398 0.613 -23.324 1.00 86.31 90 TYR A CA 1
ATOM 760 C C . TYR A 1 90 ? -3.971 0.226 -22.925 1.00 86.31 90 TYR A C 1
ATOM 762 O O . TYR A 1 90 ? -3.675 -0.902 -22.516 1.00 86.31 90 TYR A O 1
ATOM 770 N N . ARG A 1 91 ? -3.053 1.181 -23.089 1.00 85.44 91 ARG A N 1
ATOM 771 C CA . ARG A 1 91 ? -1.652 1.039 -22.686 1.00 85.44 91 ARG A CA 1
ATOM 772 C C . ARG A 1 91 ? -1.440 1.750 -21.358 1.00 85.44 91 ARG A C 1
ATOM 774 O O . ARG A 1 91 ? -2.005 2.818 -21.141 1.00 85.44 91 ARG A O 1
ATOM 781 N N . ILE A 1 92 ? -0.607 1.175 -20.500 1.00 87.50 92 ILE A N 1
ATOM 782 C CA . ILE A 1 92 ? -0.170 1.812 -19.254 1.00 87.50 92 ILE A CA 1
ATOM 783 C C . ILE A 1 92 ? 1.338 1.991 -19.264 1.00 87.50 92 ILE A C 1
ATOM 785 O O . ILE A 1 92 ? 2.061 1.316 -19.998 1.00 87.50 92 ILE A O 1
ATOM 789 N N . HIS A 1 93 ? 1.818 2.907 -18.439 1.00 87.06 93 HIS A N 1
ATOM 790 C CA . HIS A 1 93 ? 3.241 3.125 -18.248 1.00 87.06 93 HIS A CA 1
ATOM 791 C C . HIS A 1 93 ? 3.930 1.849 -17.722 1.00 87.06 93 HIS A C 1
ATOM 793 O O . HIS A 1 93 ? 3.429 1.172 -16.818 1.00 87.06 93 HIS A O 1
ATOM 799 N N . ALA A 1 94 ? 5.070 1.502 -18.320 1.00 83.38 94 ALA A N 1
ATOM 800 C CA . ALA A 1 94 ? 5.745 0.224 -18.115 1.00 83.38 94 ALA A CA 1
ATOM 801 C C . ALA A 1 94 ? 6.189 0.008 -16.661 1.00 83.38 94 ALA A C 1
ATOM 803 O O . ALA A 1 94 ? 6.107 -1.116 -16.174 1.00 83.38 94 ALA A O 1
ATOM 804 N N . GLY A 1 95 ? 6.583 1.071 -15.953 1.00 81.50 95 GLY A N 1
ATOM 805 C CA . GLY A 1 95 ? 6.934 0.992 -14.533 1.00 81.50 95 GLY A CA 1
ATOM 806 C C . GLY A 1 95 ? 5.757 0.563 -13.653 1.00 81.50 95 GLY A C 1
ATOM 807 O O . GLY A 1 95 ? 5.907 -0.322 -12.817 1.00 81.50 95 GLY A O 1
ATOM 808 N N . PHE A 1 96 ? 4.552 1.097 -13.892 1.00 82.06 96 PHE A N 1
ATOM 809 C CA . PHE A 1 96 ? 3.363 0.673 -13.139 1.00 82.06 96 PHE A CA 1
ATOM 810 C C . PHE A 1 96 ? 2.955 -0.753 -13.496 1.00 82.06 96 PHE A C 1
ATOM 812 O O . PHE A 1 96 ? 2.583 -1.516 -12.611 1.00 82.06 96 PHE A O 1
ATOM 819 N N . TYR A 1 97 ? 3.074 -1.129 -14.775 1.00 84.75 97 TYR A N 1
ATOM 820 C CA . TYR A 1 97 ? 2.875 -2.513 -15.198 1.00 84.75 97 TYR A CA 1
ATOM 821 C C . TYR A 1 97 ? 3.816 -3.448 -14.424 1.00 84.75 97 TYR A C 1
ATOM 823 O O . TYR A 1 97 ? 3.360 -4.396 -13.797 1.00 84.75 97 TYR A O 1
ATOM 831 N N . HIS A 1 98 ? 5.113 -3.143 -14.381 1.00 82.50 98 HIS A N 1
ATOM 832 C CA . HIS A 1 98 ? 6.088 -3.945 -13.642 1.00 82.50 98 HIS A CA 1
ATOM 833 C C . HIS A 1 98 ? 5.733 -4.067 -12.154 1.00 82.50 98 HIS A C 1
ATOM 835 O O . HIS A 1 98 ? 5.691 -5.170 -11.621 1.00 82.50 98 HIS A O 1
ATOM 841 N N . LEU A 1 99 ? 5.400 -2.953 -11.495 1.00 83.06 99 LEU A N 1
ATOM 842 C CA . LEU A 1 99 ? 5.058 -2.954 -10.072 1.00 83.06 99 LEU A CA 1
ATOM 843 C C . LEU A 1 99 ? 3.821 -3.805 -9.752 1.00 83.06 99 LEU A C 1
ATOM 845 O O . LEU A 1 99 ? 3.782 -4.432 -8.699 1.00 83.06 99 LEU A O 1
ATOM 849 N N . LEU A 1 100 ? 2.817 -3.843 -10.630 1.00 83.25 100 LEU A N 1
ATOM 850 C CA . LEU A 1 100 ? 1.606 -4.646 -10.419 1.00 83.25 100 LEU A CA 1
ATOM 851 C C . LEU A 1 100 ? 1.831 -6.144 -10.668 1.00 83.25 100 LEU A C 1
ATOM 853 O O . LEU A 1 100 ? 1.216 -6.973 -9.996 1.00 83.25 100 LEU A O 1
ATOM 857 N N . PHE A 1 101 ? 2.704 -6.482 -11.620 1.00 84.25 101 PHE A N 1
ATOM 858 C CA . PHE A 1 101 ? 2.963 -7.862 -12.041 1.00 84.25 101 PHE A CA 1
ATOM 859 C C . PHE A 1 101 ? 4.181 -8.513 -11.388 1.00 84.25 101 PHE A C 1
ATOM 861 O O . PHE A 1 101 ? 4.415 -9.697 -11.620 1.00 84.25 101 PHE A O 1
ATOM 868 N N . GLN A 1 102 ? 4.944 -7.775 -10.580 1.00 84.06 102 GLN A N 1
ATOM 869 C CA . GLN A 1 102 ? 6.052 -8.346 -9.823 1.00 84.06 102 GLN A CA 1
ATOM 870 C C . GLN A 1 102 ? 5.561 -9.456 -8.890 1.00 84.06 102 GLN A C 1
ATOM 872 O O . GLN A 1 102 ? 4.440 -9.401 -8.365 1.00 84.06 102 GLN A O 1
ATOM 877 N N . GLU A 1 103 ? 6.419 -10.441 -8.659 1.00 83.19 103 GLU A N 1
ATOM 878 C CA . GLU A 1 103 ? 6.128 -11.507 -7.715 1.00 83.19 103 GLU A CA 1
ATOM 879 C C . GLU A 1 103 ? 6.060 -10.941 -6.296 1.00 83.19 103 GLU A C 1
ATOM 881 O O . GLU A 1 103 ? 6.881 -10.126 -5.868 1.00 83.19 103 GLU A O 1
ATOM 886 N N . SER A 1 104 ? 5.047 -11.360 -5.549 1.00 80.69 104 SER A N 1
ATOM 887 C CA . SER A 1 104 ? 4.872 -10.927 -4.171 1.00 80.69 104 SER A CA 1
ATOM 888 C C . SER A 1 104 ? 5.459 -11.963 -3.211 1.00 80.69 104 SER A C 1
ATOM 890 O O . SER A 1 104 ? 5.084 -13.135 -3.234 1.00 80.69 104 SER A O 1
ATOM 892 N N . LEU A 1 105 ? 6.349 -11.555 -2.299 1.00 79.06 105 LEU A N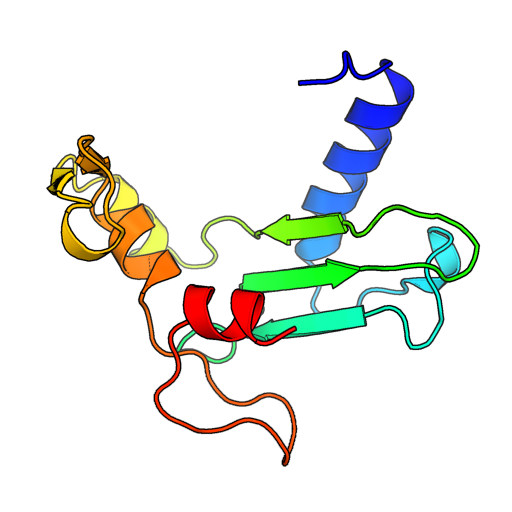 1
ATOM 893 C CA . LEU A 1 105 ? 6.868 -12.480 -1.282 1.00 79.06 105 LEU A CA 1
ATOM 894 C C . LEU A 1 105 ? 5.761 -12.885 -0.297 1.00 79.06 105 LEU A C 1
ATOM 896 O O . LEU A 1 105 ? 5.009 -12.006 0.147 1.00 79.06 105 LEU A O 1
ATOM 900 N N . PRO A 1 106 ? 5.620 -14.179 0.042 1.00 70.94 106 PRO A N 1
ATOM 901 C CA . PRO A 1 106 ? 4.571 -14.654 0.939 1.00 70.94 106 PRO A CA 1
ATOM 902 C C . PRO A 1 106 ? 4.711 -13.984 2.308 1.00 70.94 106 PRO A C 1
ATOM 904 O O . PRO A 1 106 ? 5.812 -13.809 2.834 1.00 70.94 106 PRO A O 1
ATOM 907 N N . SER A 1 107 ? 3.590 -13.542 2.879 1.00 63.78 107 SER A N 1
ATOM 908 C CA . SER A 1 107 ? 3.571 -12.923 4.206 1.00 63.78 107 SER A CA 1
ATOM 909 C C . SER A 1 107 ? 3.090 -13.873 5.290 1.00 63.78 107 SER A C 1
ATOM 911 O O . SER A 1 107 ? 3.387 -13.633 6.462 1.00 63.78 107 SER A O 1
ATOM 913 N N . ARG A 1 108 ? 2.326 -14.897 4.924 1.00 62.50 108 ARG A N 1
ATOM 914 C CA . ARG A 1 108 ? 1.748 -15.892 5.823 1.00 62.50 108 ARG A CA 1
ATOM 915 C C . ARG A 1 108 ? 2.078 -17.287 5.291 1.00 62.50 108 ARG A C 1
ATOM 917 O O . ARG A 1 108 ? 2.207 -17.455 4.086 1.00 62.50 108 ARG A O 1
ATOM 924 N N . ASN A 1 109 ? 2.167 -18.286 6.172 1.00 57.78 109 ASN A N 1
ATOM 925 C CA . ASN A 1 109 ? 2.444 -19.681 5.779 1.00 57.78 109 ASN A CA 1
ATOM 926 C C . ASN A 1 109 ? 1.410 -20.270 4.796 1.00 57.78 109 ASN A C 1
ATOM 928 O O . ASN A 1 109 ? 1.679 -21.281 4.162 1.00 57.78 109 ASN A O 1
ATOM 932 N N . GLU A 1 110 ? 0.238 -19.643 4.673 1.00 60.41 110 GLU A N 1
ATOM 933 C CA . GLU A 1 110 ? -0.839 -20.031 3.754 1.00 60.41 110 GLU A CA 1
ATOM 934 C C . GLU A 1 110 ? -0.673 -19.431 2.336 1.00 60.41 110 GLU A C 1
ATOM 936 O O . GLU A 1 110 ? -1.391 -19.821 1.416 1.00 60.41 110 GLU A O 1
ATOM 941 N N . ASP A 1 111 ? 0.256 -18.485 2.134 1.00 60.03 111 ASP A N 1
ATOM 942 C CA . ASP A 1 111 ? 0.457 -17.817 0.843 1.00 60.03 111 ASP A CA 1
ATOM 943 C C . ASP A 1 111 ? 1.288 -18.695 -0.115 1.00 60.03 111 ASP A C 1
ATOM 945 O O . ASP A 1 111 ? 2.393 -19.132 0.212 1.00 60.03 111 ASP A O 1
ATOM 949 N N . ARG A 1 112 ? 0.791 -18.906 -1.342 1.00 61.75 112 ARG A N 1
ATOM 950 C CA . ARG A 1 112 ? 1.529 -19.607 -2.409 1.00 61.75 112 ARG A CA 1
ATOM 951 C C . ARG A 1 112 ? 2.596 -18.698 -3.042 1.00 61.75 112 ARG A C 1
ATOM 953 O O . ARG A 1 112 ? 2.360 -17.505 -3.263 1.00 61.75 112 ARG A O 1
ATOM 960 N N . LEU A 1 113 ? 3.755 -19.286 -3.348 1.00 67.12 113 LEU A N 1
ATOM 961 C CA . LEU A 1 113 ? 4.839 -18.667 -4.127 1.00 67.12 113 LEU A CA 1
ATOM 962 C C . LEU A 1 113 ? 4.412 -18.467 -5.594 1.00 67.12 113 LEU A C 1
ATOM 964 O O . LEU A 1 113 ? 3.522 -19.170 -6.074 1.00 67.12 113 LEU A O 1
ATOM 968 N N . GLY A 1 114 ? 5.028 -17.517 -6.301 1.00 67.75 114 GLY A N 1
ATOM 969 C CA . GLY A 1 114 ? 4.798 -17.282 -7.731 1.00 67.75 114 GLY A CA 1
ATOM 970 C C . GLY A 1 114 ? 3.610 -16.384 -8.090 1.00 67.75 114 GLY A C 1
ATOM 971 O O . GLY A 1 114 ? 3.423 -16.088 -9.266 1.00 67.75 114 GLY A O 1
ATOM 972 N N . LEU A 1 115 ? 2.806 -15.937 -7.119 1.00 75.56 115 LEU A N 1
ATOM 973 C CA . LEU A 1 115 ? 1.679 -15.035 -7.386 1.00 75.56 115 LEU A CA 1
ATOM 974 C C . LEU A 1 115 ? 2.147 -13.582 -7.510 1.00 75.56 115 LEU A C 1
ATOM 976 O O . LEU A 1 115 ? 2.848 -13.056 -6.631 1.00 75.56 115 LEU A O 1
ATOM 980 N N . SER A 1 116 ? 1.697 -12.909 -8.567 1.00 80.31 116 SER A N 1
ATOM 981 C CA . SER A 1 116 ? 1.909 -11.471 -8.713 1.00 80.31 116 SER A CA 1
ATOM 982 C C . SER A 1 116 ? 1.143 -10.678 -7.650 1.00 80.31 116 SER A C 1
ATOM 984 O O . SER A 1 116 ? 0.195 -11.167 -7.029 1.00 80.31 116 SER A O 1
ATOM 986 N N . VAL A 1 117 ? 1.551 -9.430 -7.419 1.00 80.06 117 VAL A N 1
ATOM 987 C CA . VAL A 1 117 ? 0.890 -8.541 -6.449 1.00 80.06 117 VAL A CA 1
ATOM 988 C C . VAL A 1 117 ? -0.606 -8.380 -6.749 1.00 80.06 117 VAL A C 1
ATOM 990 O O . VAL A 1 117 ? -1.410 -8.382 -5.815 1.00 80.06 117 VAL A O 1
ATOM 993 N N . ILE A 1 118 ? -0.980 -8.249 -8.028 1.00 80.88 118 ILE A N 1
ATOM 994 C CA . ILE A 1 118 ? -2.380 -8.099 -8.450 1.00 80.88 118 ILE A CA 1
ATOM 995 C C . ILE A 1 118 ? -3.185 -9.386 -8.221 1.00 80.88 118 ILE A C 1
ATOM 997 O O . ILE A 1 118 ? -4.240 -9.336 -7.598 1.00 80.88 118 ILE A O 1
ATOM 1001 N N . GLU A 1 119 ? -2.653 -10.548 -8.605 1.00 82.94 119 GLU A N 1
ATOM 1002 C CA . GLU A 1 119 ? -3.322 -11.841 -8.395 1.00 82.94 119 GLU A CA 1
ATOM 1003 C C . GLU A 1 119 ? -3.496 -12.135 -6.900 1.00 82.94 119 GLU A C 1
ATOM 1005 O O . GLU A 1 119 ? -4.514 -12.671 -6.467 1.00 82.94 119 GLU A O 1
ATOM 1010 N N . ARG A 1 120 ? -2.526 -11.729 -6.071 1.00 81.00 120 ARG A N 1
ATOM 1011 C CA . ARG A 1 120 ? -2.631 -11.860 -4.615 1.00 81.00 120 ARG A CA 1
ATOM 1012 C C . ARG A 1 120 ? -3.681 -10.930 -4.007 1.00 81.00 120 ARG A C 1
ATOM 1014 O O . ARG A 1 120 ? -4.243 -11.264 -2.964 1.00 81.00 120 ARG A O 1
ATOM 1021 N N . LEU A 1 121 ? -3.927 -9.773 -4.618 1.00 82.25 121 LEU A N 1
ATOM 1022 C CA . LEU A 1 121 ? -5.013 -8.888 -4.211 1.00 82.25 121 LEU A CA 1
ATOM 1023 C C . LEU A 1 121 ? -6.375 -9.502 -4.564 1.00 82.25 121 LEU A C 1
ATOM 1025 O O . LEU A 1 121 ? -7.266 -9.470 -3.722 1.00 82.25 121 LEU A O 1
ATOM 1029 N N . GLU A 1 122 ? -6.513 -10.089 -5.755 1.00 81.62 122 GLU A N 1
ATOM 1030 C CA . GLU A 1 122 ? -7.753 -10.726 -6.228 1.00 81.62 122 GLU A CA 1
ATOM 1031 C C . GLU A 1 122 ? -8.101 -12.017 -5.479 1.00 81.62 122 GLU A C 1
ATOM 1033 O O . GLU A 1 122 ? -9.273 -12.312 -5.282 1.00 81.62 122 GLU A O 1
ATOM 1038 N N . ALA A 1 123 ? -7.104 -12.762 -4.998 1.00 72.69 123 ALA A N 1
ATOM 1039 C CA . ALA A 1 123 ? -7.303 -13.944 -4.156 1.00 72.69 123 ALA A CA 1
ATOM 1040 C C . ALA A 1 123 ? -7.718 -13.609 -2.699 1.00 72.69 123 ALA A C 1
ATOM 1042 O O . ALA A 1 123 ? -7.392 -14.362 -1.776 1.00 72.69 123 ALA A O 1
ATOM 1043 N N . THR A 1 124 ? -8.340 -12.450 -2.455 1.00 56.44 124 THR A N 1
ATOM 1044 C CA . THR A 1 124 ? -8.865 -12.017 -1.143 1.00 56.44 124 THR A CA 1
ATOM 1045 C C . THR A 1 124 ? -10.368 -12.212 -1.095 1.00 56.44 124 THR A C 1
ATOM 1047 O O . THR A 1 124 ? -10.830 -12.728 -0.056 1.00 56.44 124 THR A O 1
#

Foldseek 3Di:
DPDDDPVRVVLVVVVQVQLPDPDHDLVVSQFDPPQWDFWAFPVRHTAWIWGHHPVDPDIDIHGHDDDDVVLVVLVVQQDWDAPVVVVDRDTDRVSVVCQQQGWIDDPDPPDDGPHGNPNVVVVD

Sequence (124 aa):
MKPLKRYQYERYAVLCNLAYPRVFKQTRYGFDPNGQRIIRNEHGKIMIRVLWSKNRDEVVVVIKGSHSITDWFLNFAMWTRSCRRLGLNYRIHAGFYHLLFQESLPSRNEDRLGLSVIERLEAT

pLDDT: mean 80.26, std 9.08, range [54.94, 90.94]

Secondary structure (DSSP, 8-state):
-PPPPHHHHHHHHHHHHHTSSS---GGGGT--TT-EEEEE-TTS-EEEEEEEETTEEEEEEEE----SHHHHHHHH---EEE-GGGT-SSEEEHHHHHHHHSBPPPSSTTPPTT-BHHHHHHT-

Radius of gyration: 15.76 Å; chains: 1; bounding box: 35×37×41 Å